Protein AF-A0A6P1U526-F1 (afdb_monomer)

Foldseek 3Di:
DDDPVRVVVVVVVVLVVVVVVVVCLLPPPVRPDALVNLVVVCVVCVVNRVVVNVSSVVGHD

Sequence (61 aa):
MLTQIQMYRQAEKRASDRHKIMLDLMLHPTNPMTKSDLIALIARKPERYQVYAGFLPQLKD

Solvent-accessible surface area (backbone atoms only — not comparable to full-atom values): 3612 Å² total; per-residue (Å²): 132,80,52,72,68,56,50,49,55,50,50,51,49,55,52,51,54,51,50,51,53,50,50,52,46,64,68,34,96,81,42,87,61,33,37,66,54,52,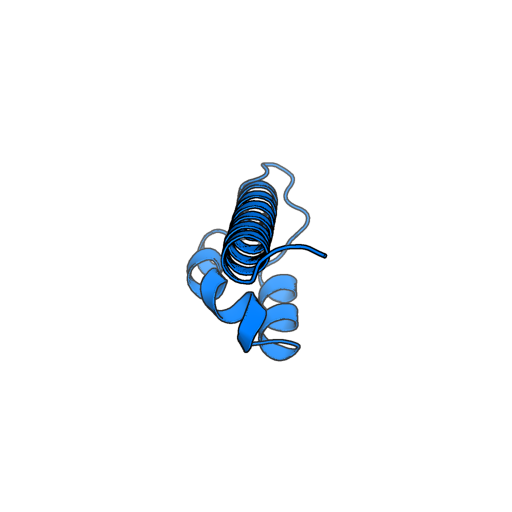51,52,45,23,74,74,39,43,95,76,36,50,86,53,57,85,48,50,87,74,34,53,123

pLDDT: mean 87.16, std 6.91, range [66.12, 95.94]

Secondary structure (DSSP, 8-state):
---HHHHHHHHHHHHHHHHHHHHHHHH-TT----HHHHHHHHHH-HHHHGGGGGGGGGS--

Structure (mmCIF, N/CA/C/O backbone):
data_AF-A0A6P1U526-F1
#
_entry.id   AF-A0A6P1U526-F1
#
loop_
_atom_site.group_PDB
_atom_site.id
_atom_site.type_symbol
_atom_site.label_atom_id
_atom_site.label_alt_id
_atom_site.label_comp_id
_atom_site.label_asym_id
_atom_site.label_entity_id
_atom_site.label_seq_id
_atom_site.pdbx_PDB_ins_code
_atom_site.Cartn_x
_atom_site.Cartn_y
_atom_site.Cartn_z
_atom_site.occupancy
_atom_site.B_iso_or_equiv
_atom_site.auth_seq_id
_atom_site.auth_comp_id
_atom_site.auth_asym_id
_atom_site.auth_atom_id
_atom_site.pdbx_PDB_model_num
ATOM 1 N N . MET A 1 1 ? 10.073 8.933 -25.615 1.00 77.06 1 MET A N 1
ATOM 2 C CA . MET A 1 1 ? 9.783 7.556 -25.159 1.00 77.06 1 MET A CA 1
ATOM 3 C C . MET A 1 1 ? 10.728 7.259 -24.007 1.00 77.06 1 MET A C 1
ATOM 5 O O . MET A 1 1 ? 11.905 7.570 -24.143 1.00 77.06 1 MET A O 1
ATOM 9 N N . LEU A 1 2 ? 10.236 6.772 -22.868 1.00 84.06 2 LEU A N 1
ATOM 10 C CA . LEU A 1 2 ? 11.120 6.375 -21.766 1.00 84.06 2 LEU A CA 1
ATOM 11 C C . LEU A 1 2 ? 11.844 5.079 -22.144 1.00 84.06 2 LEU A C 1
ATOM 13 O O . LEU A 1 2 ? 11.274 4.239 -22.840 1.00 84.06 2 LEU A O 1
ATOM 17 N N . THR A 1 3 ? 13.082 4.906 -21.690 1.00 94.50 3 THR A N 1
ATOM 18 C CA . THR A 1 3 ? 13.787 3.626 -21.849 1.00 94.50 3 THR A CA 1
ATOM 19 C C . THR A 1 3 ? 13.167 2.562 -20.938 1.00 94.50 3 THR A C 1
ATOM 21 O O . THR A 1 3 ? 12.539 2.894 -19.930 1.00 94.50 3 THR A O 1
ATOM 24 N N . GLN A 1 4 ? 13.374 1.274 -21.235 1.00 93.12 4 GLN A N 1
ATOM 25 C CA . GLN A 1 4 ? 12.861 0.187 -20.384 1.00 93.12 4 GLN A CA 1
ATOM 26 C C . GLN A 1 4 ? 13.320 0.323 -18.921 1.00 93.12 4 GLN A C 1
ATOM 28 O O . GLN A 1 4 ? 12.518 0.151 -18.006 1.00 93.12 4 GLN A O 1
ATOM 33 N N . ILE A 1 5 ? 14.575 0.729 -18.689 1.00 95.94 5 ILE A N 1
ATOM 34 C CA . ILE A 1 5 ? 15.111 0.969 -17.338 1.00 95.94 5 ILE A CA 1
ATOM 35 C C . ILE A 1 5 ? 14.380 2.128 -16.647 1.00 95.94 5 ILE A C 1
ATOM 37 O O . ILE A 1 5 ? 14.065 2.048 -15.460 1.00 95.94 5 ILE A O 1
ATOM 41 N N . GLN A 1 6 ? 14.084 3.210 -17.371 1.00 94.06 6 GLN A N 1
ATOM 42 C CA . GLN A 1 6 ? 13.333 4.338 -16.814 1.00 94.06 6 GLN A CA 1
ATOM 43 C C . GLN A 1 6 ? 11.894 3.938 -16.473 1.00 94.06 6 GLN A C 1
ATOM 45 O O . GLN A 1 6 ? 11.398 4.313 -15.412 1.00 94.06 6 GLN A O 1
ATOM 50 N N . MET A 1 7 ? 11.245 3.143 -17.329 1.00 94.06 7 MET A N 1
ATOM 51 C CA . MET A 1 7 ? 9.907 2.604 -17.066 1.00 94.06 7 MET A CA 1
ATOM 52 C C . MET A 1 7 ? 9.895 1.699 -15.830 1.00 94.06 7 MET A C 1
ATOM 54 O O . MET A 1 7 ? 9.018 1.850 -14.982 1.00 94.06 7 MET A O 1
ATOM 58 N N . TYR A 1 8 ? 10.893 0.821 -15.692 1.00 94.00 8 TYR A N 1
ATOM 59 C CA . TYR A 1 8 ? 11.066 -0.046 -14.527 1.00 94.00 8 TYR A CA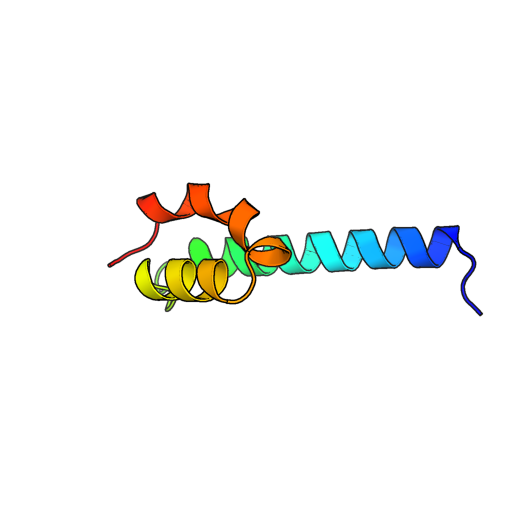 1
ATOM 60 C C . TYR A 1 8 ? 11.202 0.764 -13.230 1.00 94.00 8 TYR A C 1
ATOM 62 O O . TYR A 1 8 ? 10.388 0.614 -12.320 1.00 94.00 8 TYR A O 1
ATOM 70 N N . ARG A 1 9 ? 12.142 1.719 -13.182 1.00 94.56 9 ARG A N 1
ATOM 71 C CA . ARG A 1 9 ? 12.341 2.585 -12.004 1.00 94.56 9 ARG A CA 1
ATOM 72 C C . ARG A 1 9 ? 11.093 3.394 -11.657 1.00 94.56 9 ARG A C 1
ATOM 74 O O . ARG A 1 9 ? 10.793 3.627 -10.489 1.00 94.56 9 ARG A O 1
ATOM 81 N N . GLN A 1 10 ? 10.346 3.836 -12.667 1.00 94.56 10 GLN A N 1
ATOM 82 C CA . GLN A 1 10 ? 9.108 4.575 -12.447 1.00 94.56 10 GLN A CA 1
ATOM 83 C C . GLN A 1 10 ? 8.003 3.672 -11.878 1.00 94.56 10 GLN A C 1
ATOM 85 O O . GLN A 1 10 ? 7.230 4.118 -11.029 1.00 94.56 10 GLN A O 1
ATOM 90 N N . ALA A 1 11 ? 7.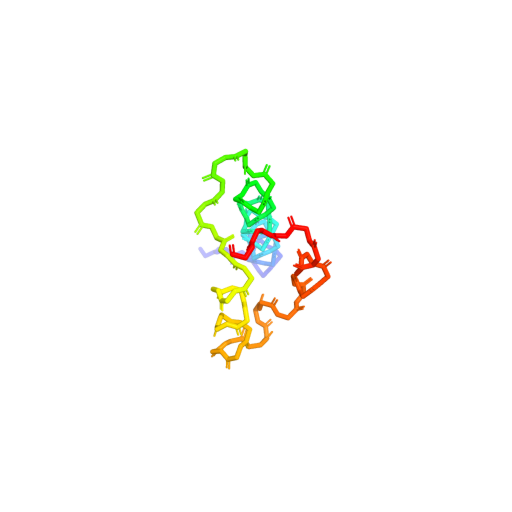933 2.410 -12.305 1.00 91.19 11 ALA A N 1
ATOM 91 C CA . ALA A 1 11 ? 7.017 1.425 -11.740 1.00 91.19 11 ALA A CA 1
ATOM 92 C C . ALA A 1 11 ? 7.363 1.103 -10.277 1.00 91.19 11 ALA A C 1
ATOM 94 O O . ALA A 1 11 ? 6.459 1.114 -9.440 1.00 91.19 11 ALA A O 1
ATOM 95 N N . GLU A 1 12 ? 8.648 0.912 -9.959 1.00 93.44 12 GLU A N 1
ATOM 96 C CA . GLU A 1 12 ? 9.130 0.732 -8.582 1.00 93.44 12 GLU A CA 1
ATOM 97 C C . GLU A 1 12 ? 8.774 1.927 -7.703 1.00 93.44 12 GLU A C 1
ATOM 99 O O . GLU A 1 12 ? 8.179 1.756 -6.640 1.00 93.44 12 GLU A O 1
ATOM 104 N N . LYS A 1 13 ? 9.049 3.151 -8.174 1.00 93.75 13 LYS A N 1
ATOM 105 C CA . LYS A 1 13 ? 8.703 4.369 -7.436 1.00 93.75 13 LYS A CA 1
ATOM 106 C C . LYS A 1 13 ? 7.206 4.434 -7.142 1.00 93.75 13 LYS A C 1
ATOM 108 O O . LYS A 1 13 ? 6.814 4.612 -5.997 1.00 93.75 13 LYS A O 1
ATOM 113 N N . ARG A 1 14 ? 6.357 4.191 -8.147 1.00 91.94 14 ARG A N 1
ATOM 114 C CA . ARG A 1 14 ? 4.898 4.157 -7.954 1.00 91.94 14 ARG A CA 1
ATOM 115 C C . ARG A 1 14 ? 4.462 3.062 -6.980 1.00 91.94 14 ARG A C 1
ATOM 117 O O . ARG A 1 14 ? 3.452 3.235 -6.306 1.00 91.94 14 ARG A O 1
ATOM 124 N N . ALA A 1 15 ? 5.139 1.915 -6.955 1.00 89.19 15 ALA A N 1
ATOM 125 C CA . ALA A 1 15 ? 4.840 0.849 -6.003 1.00 89.19 15 ALA A CA 1
ATOM 126 C C . ALA A 1 15 ? 5.204 1.261 -4.573 1.00 89.19 15 ALA A C 1
ATOM 128 O O . ALA A 1 15 ? 4.368 1.118 -3.682 1.00 89.19 15 ALA A O 1
ATOM 129 N N . SER A 1 16 ? 6.387 1.846 -4.392 1.00 90.38 16 SER A N 1
ATOM 130 C CA . SER A 1 16 ? 6.858 2.381 -3.114 1.00 90.38 16 SER A CA 1
ATOM 131 C C . SER A 1 16 ? 5.952 3.499 -2.587 1.00 90.38 16 SER A C 1
ATOM 133 O O . SER A 1 16 ? 5.470 3.419 -1.459 1.00 90.38 16 SER A O 1
ATOM 135 N N . ASP A 1 17 ? 5.611 4.479 -3.430 1.00 91.88 17 ASP A N 1
ATOM 136 C CA . ASP A 1 17 ? 4.738 5.599 -3.057 1.00 91.88 17 ASP A CA 1
ATOM 137 C C . ASP A 1 17 ? 3.356 5.101 -2.597 1.00 91.88 17 ASP A C 1
ATOM 139 O O . ASP A 1 17 ? 2.834 5.550 -1.578 1.00 91.88 17 ASP A O 1
ATOM 143 N N . ARG A 1 18 ? 2.776 4.115 -3.301 1.00 87.38 18 ARG A N 1
ATOM 144 C CA . ARG A 1 18 ? 1.510 3.488 -2.883 1.00 87.38 18 ARG A CA 1
ATOM 145 C C . ARG A 1 18 ? 1.630 2.783 -1.538 1.00 87.38 18 ARG A C 1
ATOM 147 O O . ARG A 1 18 ? 0.716 2.890 -0.728 1.00 87.38 18 ARG A O 1
ATOM 154 N N . HIS A 1 19 ? 2.719 2.048 -1.325 1.00 89.06 19 HIS A N 1
ATOM 155 C CA . HIS A 1 19 ? 2.944 1.332 -0.075 1.00 89.06 19 HIS A CA 1
ATOM 156 C C . HIS A 1 19 ? 3.043 2.302 1.101 1.00 89.06 19 HIS A C 1
ATOM 158 O O . HIS A 1 19 ? 2.378 2.106 2.113 1.00 89.06 19 HIS A O 1
ATOM 164 N N . LYS A 1 20 ? 3.784 3.400 0.922 1.00 89.56 20 LYS A N 1
ATOM 165 C CA . LYS A 1 20 ? 3.911 4.455 1.926 1.00 89.56 20 LYS A CA 1
ATOM 166 C C . LYS A 1 20 ? 2.559 5.072 2.288 1.00 89.56 20 LYS A C 1
ATOM 168 O O . LYS A 1 20 ? 2.226 5.127 3.462 1.00 89.56 20 LYS A O 1
ATOM 173 N N . ILE A 1 21 ? 1.755 5.450 1.291 1.00 86.94 21 ILE A N 1
ATOM 174 C CA . ILE A 1 21 ? 0.409 6.003 1.522 1.00 86.94 21 ILE A CA 1
ATOM 175 C C . ILE A 1 21 ? -0.470 5.014 2.298 1.00 86.94 21 ILE A C 1
ATOM 177 O O . ILE A 1 21 ? -1.216 5.420 3.184 1.00 86.94 21 ILE A O 1
ATOM 181 N N . MET A 1 22 ? -0.384 3.719 1.978 1.00 86.94 22 MET A N 1
ATOM 182 C CA . MET A 1 22 ? -1.153 2.691 2.676 1.00 86.94 22 MET A CA 1
ATOM 183 C C . MET A 1 22 ? -0.734 2.571 4.144 1.00 86.94 22 MET A C 1
ATOM 185 O O . MET A 1 22 ? -1.595 2.537 5.014 1.00 86.94 22 MET A O 1
ATOM 189 N N . LEU A 1 23 ? 0.571 2.552 4.421 1.00 85.06 23 LEU A N 1
ATOM 190 C CA . LEU A 1 23 ? 1.095 2.530 5.788 1.00 85.06 23 LEU A CA 1
ATOM 191 C C . LEU A 1 23 ? 0.679 3.777 6.572 1.00 85.06 23 LEU A C 1
ATOM 193 O O . LEU A 1 23 ? 0.209 3.652 7.700 1.00 85.06 23 LEU A O 1
ATOM 197 N N . ASP A 1 24 ? 0.798 4.957 5.962 1.00 86.25 24 ASP A N 1
ATOM 198 C CA . ASP A 1 24 ? 0.404 6.224 6.581 1.00 86.25 24 ASP A CA 1
ATOM 199 C C . ASP A 1 24 ? -1.091 6.223 6.933 1.00 86.25 24 ASP A C 1
ATOM 201 O O . ASP A 1 24 ? -1.460 6.642 8.027 1.00 86.25 24 ASP A O 1
ATOM 205 N N . LEU A 1 25 ? -1.949 5.695 6.050 1.00 82.62 25 LEU A N 1
ATOM 206 C CA . LEU A 1 25 ? -3.37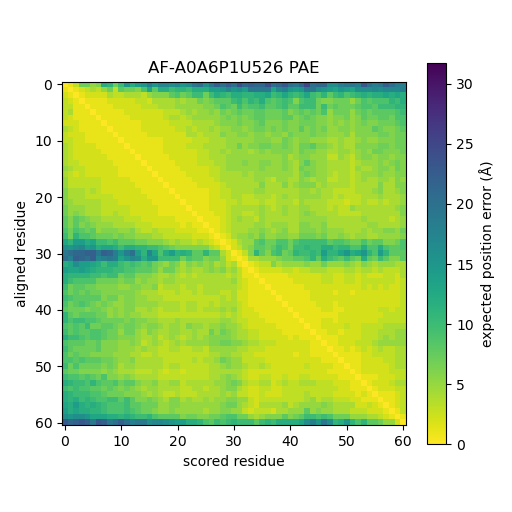5 5.493 6.325 1.00 82.62 25 LEU A CA 1
ATOM 207 C C . LEU A 1 25 ? -3.585 4.535 7.498 1.00 82.62 25 LEU A C 1
ATOM 209 O O . LEU A 1 25 ? -4.252 4.898 8.461 1.00 82.62 25 LEU A O 1
ATOM 213 N N . MET A 1 26 ? -2.981 3.346 7.436 1.00 80.94 26 MET A N 1
ATOM 214 C CA . MET A 1 26 ? -3.146 2.285 8.435 1.00 80.94 26 MET A CA 1
ATOM 215 C C . MET A 1 26 ? -2.731 2.717 9.844 1.00 80.94 26 MET A C 1
ATOM 217 O O . MET A 1 26 ? -3.366 2.322 10.823 1.00 80.94 26 MET A O 1
ATOM 221 N N . LEU A 1 27 ? -1.684 3.537 9.939 1.00 79.06 27 LEU A N 1
ATOM 222 C CA . LEU A 1 27 ? -1.117 4.029 11.193 1.00 79.06 27 LEU A CA 1
ATOM 223 C C . LEU A 1 27 ? -1.690 5.384 11.633 1.00 79.06 27 LEU A C 1
ATOM 225 O O . LEU A 1 27 ? -1.340 5.869 12.710 1.00 79.06 27 LEU A O 1
ATOM 229 N N . HIS A 1 28 ? -2.557 6.014 10.834 1.00 81.12 28 HIS A N 1
ATOM 230 C CA . HIS A 1 28 ? -3.115 7.315 11.182 1.00 81.12 28 HIS A CA 1
ATOM 231 C C . HIS A 1 28 ? -3.945 7.216 12.483 1.00 81.12 28 HIS A C 1
ATOM 233 O O . HIS A 1 28 ? -4.759 6.307 12.637 1.00 81.12 28 HIS A O 1
ATOM 239 N N . PRO A 1 29 ? -3.819 8.145 13.446 1.00 72.25 29 PRO A N 1
ATOM 240 C CA . PRO A 1 29 ? -4.530 8.048 14.731 1.00 72.25 29 PRO A CA 1
ATOM 241 C C . PRO A 1 29 ? -6.066 8.042 14.591 1.00 72.25 29 PRO A C 1
ATOM 243 O O . PRO A 1 29 ? -6.774 7.385 15.362 1.00 72.25 29 PRO A O 1
ATOM 246 N N . THR A 1 30 ? -6.581 8.732 13.571 1.00 75.00 30 THR A N 1
ATOM 247 C CA . THR A 1 30 ? -7.996 8.735 13.156 1.00 75.00 30 THR A CA 1
ATOM 248 C C . THR A 1 30 ? -8.257 7.854 11.933 1.00 75.00 30 THR A C 1
ATOM 250 O O . THR A 1 30 ? -9.179 8.138 11.174 1.00 75.00 30 THR A O 1
ATOM 253 N N . ASN A 1 31 ? -7.424 6.832 11.705 1.00 67.81 31 ASN A N 1
ATOM 254 C CA . ASN A 1 31 ? -7.497 5.962 10.535 1.00 67.81 31 ASN A CA 1
ATOM 255 C C . ASN A 1 31 ? -8.950 5.531 10.244 1.00 67.81 31 ASN A C 1
ATOM 257 O O . ASN A 1 31 ? -9.564 4.877 11.090 1.00 67.81 31 ASN A O 1
ATOM 261 N N . PRO A 1 32 ? -9.503 5.897 9.072 1.00 70.62 32 PRO A N 1
ATOM 262 C CA . PRO A 1 32 ? -10.853 5.505 8.685 1.00 70.62 32 PRO A CA 1
ATOM 263 C C . PRO A 1 32 ? -10.936 4.038 8.243 1.00 70.62 32 PRO A C 1
ATOM 265 O O . PRO A 1 32 ? -12.031 3.542 8.014 1.00 70.62 32 PRO A O 1
ATOM 268 N N . MET A 1 33 ? -9.799 3.359 8.073 1.00 81.88 33 MET A N 1
ATOM 269 C CA . MET A 1 33 ? -9.730 1.992 7.582 1.00 81.88 33 MET A CA 1
ATOM 270 C C . MET A 1 33 ? -9.913 0.989 8.718 1.00 81.88 33 MET A C 1
ATOM 272 O O . MET A 1 33 ? -9.063 0.864 9.603 1.00 81.88 33 MET A O 1
ATOM 276 N N . THR A 1 34 ? -11.002 0.234 8.645 1.00 84.44 34 THR A N 1
ATOM 277 C CA . THR A 1 34 ? -11.283 -0.871 9.5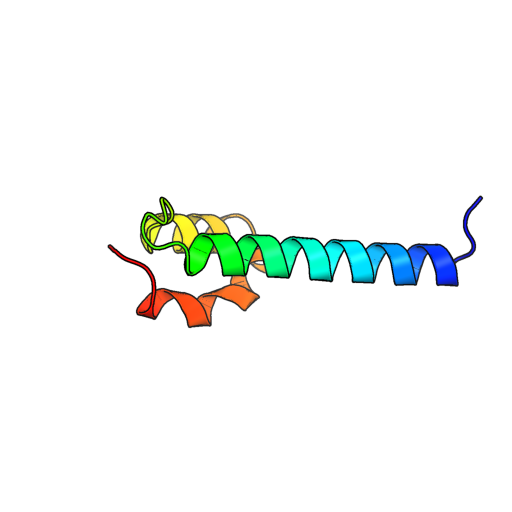64 1.00 84.44 34 THR A CA 1
ATOM 278 C C . THR A 1 34 ? -10.638 -2.171 9.086 1.00 84.44 34 THR A C 1
ATOM 280 O O . THR A 1 34 ? -10.228 -2.307 7.924 1.00 84.44 34 THR A O 1
ATOM 283 N N . LYS A 1 35 ? -10.589 -3.185 9.957 1.00 88.50 35 LYS A N 1
ATOM 284 C CA . LYS A 1 35 ? -10.227 -4.552 9.538 1.00 88.50 35 LYS A CA 1
ATOM 285 C C . LYS A 1 35 ? -11.122 -5.052 8.405 1.00 88.50 35 LYS A C 1
ATOM 287 O O . LYS A 1 35 ? -10.623 -5.676 7.467 1.00 88.50 35 LYS A O 1
ATOM 292 N N . SER A 1 36 ? -12.420 -4.748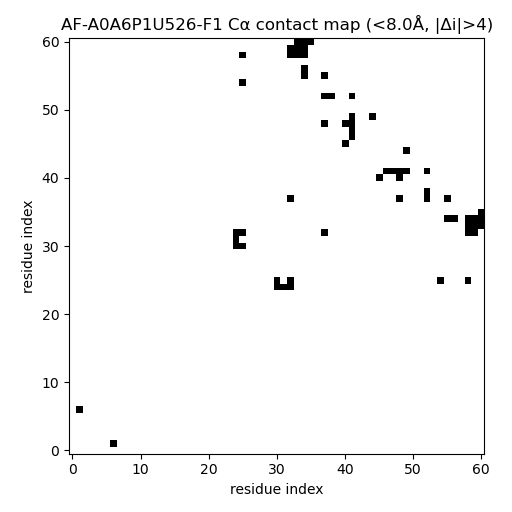 8.470 1.00 87.56 36 SER A N 1
ATOM 293 C CA . SER A 1 36 ? -13.396 -5.168 7.461 1.00 87.56 36 SER A CA 1
ATOM 294 C C . SER A 1 36 ? -13.078 -4.598 6.074 1.00 87.56 36 SER A C 1
ATOM 296 O O . SER A 1 36 ? -13.114 -5.335 5.085 1.00 87.56 36 SER A O 1
ATOM 298 N N . ASP A 1 37 ? -12.642 -3.336 6.005 1.00 88.44 37 ASP A N 1
ATOM 299 C CA . ASP A 1 37 ? -12.268 -2.681 4.749 1.00 88.44 37 ASP A CA 1
ATOM 300 C C . ASP A 1 37 ? -11.049 -3.345 4.115 1.00 88.44 37 ASP A C 1
ATOM 302 O O . ASP A 1 37 ? -11.021 -3.599 2.907 1.00 88.44 37 ASP A O 1
ATOM 306 N N . LEU A 1 38 ? -10.034 -3.663 4.926 1.00 89.50 38 LEU A N 1
ATOM 307 C CA . LEU A 1 38 ? -8.836 -4.324 4.421 1.00 89.50 38 LEU A CA 1
ATOM 308 C C . LEU A 1 38 ? -9.142 -5.743 3.935 1.00 89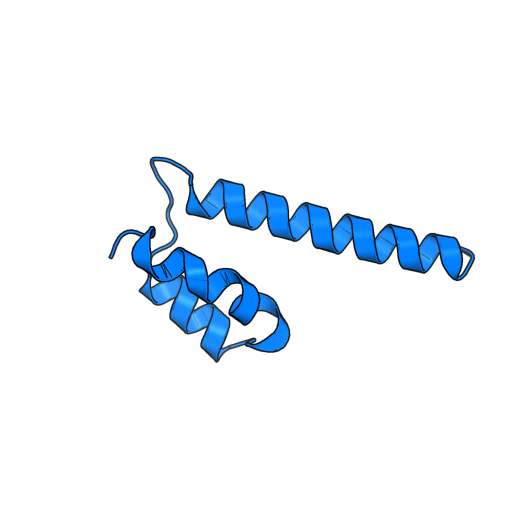.50 38 LEU A C 1
ATOM 310 O O . LEU A 1 38 ? -8.657 -6.132 2.873 1.00 89.50 38 LEU A O 1
ATOM 314 N N . ILE A 1 39 ? -9.975 -6.495 4.658 1.00 91.94 39 ILE A N 1
ATOM 315 C CA . ILE A 1 39 ? -10.418 -7.829 4.233 1.00 91.94 39 ILE A CA 1
ATOM 316 C C . ILE A 1 39 ? -11.175 -7.740 2.903 1.00 91.94 39 ILE A C 1
ATOM 318 O O . ILE A 1 39 ? -10.881 -8.504 1.983 1.00 91.94 39 ILE A O 1
ATOM 322 N N . ALA A 1 40 ? -12.094 -6.781 2.759 1.00 92.25 40 ALA A N 1
ATOM 323 C CA . ALA A 1 40 ? -12.835 -6.571 1.519 1.00 92.25 40 ALA A CA 1
ATOM 324 C C . ALA A 1 40 ? -11.909 -6.200 0.347 1.00 92.25 40 ALA A C 1
ATOM 326 O O . ALA A 1 40 ? -12.087 -6.687 -0.772 1.00 92.25 40 ALA A O 1
ATOM 327 N N . LEU A 1 41 ? -10.884 -5.378 0.590 1.00 90.56 41 LEU A N 1
ATOM 328 C CA . LEU A 1 41 ? -9.885 -5.027 -0.422 1.00 90.56 41 LEU A CA 1
ATOM 329 C C . LEU A 1 41 ? -9.018 -6.220 -0.828 1.00 90.56 41 LEU A C 1
ATOM 331 O O . LEU A 1 41 ? -8.783 -6.407 -2.024 1.00 90.56 41 LEU A O 1
ATOM 335 N N . ILE A 1 42 ? -8.588 -7.039 0.134 1.00 93.38 42 ILE A N 1
ATOM 336 C CA . ILE A 1 42 ? -7.850 -8.279 -0.131 1.00 93.38 42 ILE A CA 1
ATOM 337 C C . ILE A 1 42 ? -8.713 -9.244 -0.944 1.00 93.38 42 ILE A C 1
ATOM 339 O O . ILE A 1 42 ? -8.251 -9.740 -1.964 1.00 93.38 42 ILE A O 1
ATOM 343 N N . ALA A 1 43 ? -9.975 -9.450 -0.564 1.00 94.31 43 ALA A N 1
ATOM 344 C CA . ALA A 1 43 ? -10.892 -10.313 -1.307 1.00 94.31 43 ALA A CA 1
ATOM 345 C C . ALA A 1 43 ? -11.135 -9.807 -2.740 1.00 94.31 43 ALA A C 1
ATOM 347 O O . ALA A 1 43 ? -11.239 -10.598 -3.675 1.00 94.31 43 ALA A O 1
ATOM 348 N N . ARG A 1 44 ? -11.197 -8.482 -2.931 1.00 94.19 44 ARG A N 1
ATOM 349 C CA . ARG A 1 44 ? -11.433 -7.868 -4.243 1.00 94.19 44 ARG A CA 1
ATOM 350 C C . ARG A 1 44 ? -10.211 -7.919 -5.162 1.00 94.19 44 ARG A C 1
ATOM 352 O O . ARG A 1 44 ? -10.391 -8.041 -6.372 1.00 94.19 44 ARG A O 1
ATOM 359 N N . LYS A 1 45 ? -9.004 -7.720 -4.622 1.00 92.44 45 LYS A N 1
ATOM 360 C CA . LYS A 1 45 ? -7.732 -7.665 -5.372 1.00 92.44 45 LYS A CA 1
ATOM 361 C C . LYS A 1 45 ? -6.572 -8.226 -4.541 1.00 92.44 45 LYS A C 1
ATOM 363 O O . LYS A 1 45 ? -5.730 -7.452 -4.055 1.00 92.44 45 LYS A O 1
ATOM 368 N N . PRO A 1 46 ? -6.505 -9.552 -4.364 1.00 91.44 46 PRO A N 1
ATOM 369 C CA . PRO A 1 46 ? -5.506 -10.178 -3.504 1.00 91.44 46 PRO A CA 1
ATOM 370 C C . PRO A 1 46 ? -4.082 -9.875 -3.976 1.00 91.44 46 PRO A C 1
ATOM 372 O O . PRO A 1 46 ? -3.227 -9.524 -3.169 1.00 91.44 46 PRO A O 1
ATOM 375 N N . GLU A 1 47 ? -3.832 -9.849 -5.285 1.00 90.62 47 GLU A N 1
ATOM 376 C CA . GLU A 1 47 ? -2.521 -9.549 -5.871 1.00 90.62 47 GLU A CA 1
ATOM 377 C C . GLU A 1 47 ? -1.951 -8.181 -5.459 1.00 90.62 47 GLU A C 1
ATOM 379 O O . GLU A 1 47 ? -0.742 -7.959 -5.519 1.00 90.62 47 GLU A O 1
ATOM 384 N N . ARG A 1 48 ? -2.818 -7.251 -5.041 1.00 87.06 48 ARG A N 1
ATOM 385 C CA . ARG A 1 48 ? -2.438 -5.892 -4.644 1.00 87.06 48 ARG A CA 1
ATOM 386 C C . ARG A 1 48 ? -2.393 -5.694 -3.141 1.00 87.06 48 ARG A C 1
ATOM 388 O O . ARG A 1 48 ? -1.548 -4.933 -2.672 1.00 87.06 48 ARG A O 1
ATOM 395 N N . TYR A 1 49 ? -3.329 -6.304 -2.418 1.00 90.25 49 TYR A N 1
ATOM 396 C CA . TYR A 1 49 ? -3.561 -5.986 -1.012 1.00 90.25 49 TYR A CA 1
ATOM 397 C C . TYR A 1 49 ? -3.150 -7.096 -0.042 1.00 90.25 49 TYR A C 1
ATOM 399 O O . TYR A 1 49 ? -2.985 -6.806 1.140 1.00 90.25 49 TYR A O 1
ATOM 407 N N . GLN A 1 50 ? -2.906 -8.328 -0.511 1.00 91.69 50 GLN A N 1
ATOM 408 C CA . GLN A 1 50 ? -2.494 -9.453 0.344 1.00 91.69 50 GLN A CA 1
ATOM 409 C C . GLN A 1 50 ? -1.235 -9.129 1.161 1.00 91.69 50 GLN A C 1
ATOM 411 O O . GLN A 1 50 ? -1.113 -9.547 2.308 1.00 91.69 50 GLN A O 1
ATOM 416 N N . VAL A 1 51 ? -0.323 -8.331 0.597 1.00 90.19 51 VAL A N 1
ATOM 417 C CA . VAL A 1 51 ? 0.914 -7.890 1.263 1.00 90.19 51 VAL A CA 1
ATOM 418 C C . VAL A 1 51 ? 0.661 -7.107 2.556 1.00 90.19 51 VAL A C 1
ATOM 420 O O . VAL A 1 51 ? 1.537 -7.053 3.412 1.00 90.19 51 VAL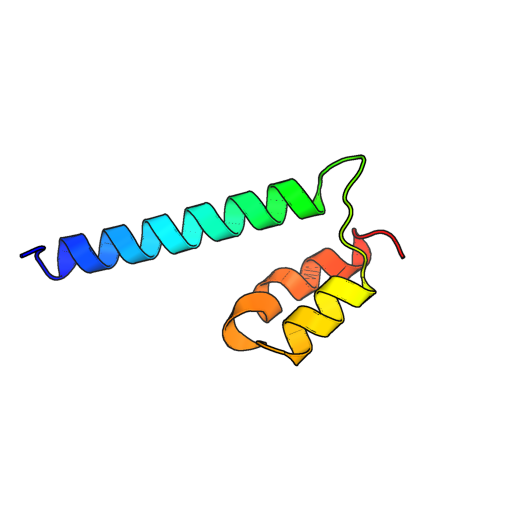 A O 1
ATOM 423 N N . TYR A 1 52 ? -0.534 -6.531 2.726 1.00 89.81 52 TYR A N 1
ATOM 424 C CA . TYR A 1 52 ? -0.909 -5.782 3.924 1.00 89.81 52 TYR A CA 1
ATOM 425 C C . TYR A 1 52 ? -1.678 -6.619 4.952 1.00 89.81 52 TYR A C 1
ATOM 427 O O . TYR A 1 52 ? -2.046 -6.095 5.999 1.00 89.81 52 TYR A O 1
ATOM 435 N N . ALA A 1 53 ? -1.912 -7.913 4.707 1.00 88.69 53 ALA A N 1
ATOM 436 C CA . ALA A 1 53 ? -2.658 -8.772 5.630 1.00 88.69 53 ALA A CA 1
ATOM 437 C C . ALA A 1 53 ? -2.042 -8.810 7.044 1.00 88.69 53 ALA A C 1
ATOM 43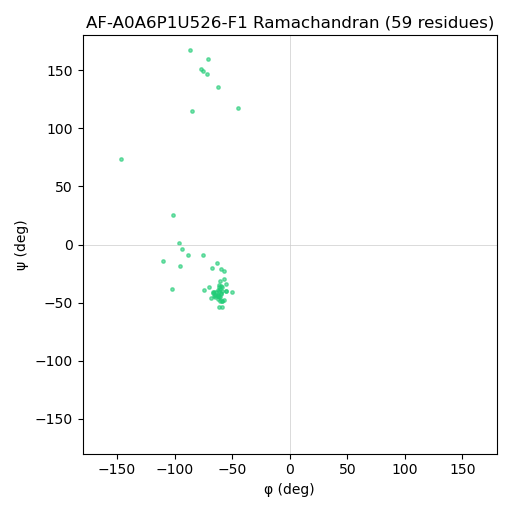9 O O . ALA A 1 53 ? -2.765 -8.911 8.031 1.00 88.69 53 ALA A O 1
ATOM 440 N N . GLY A 1 54 ? -0.719 -8.643 7.158 1.00 87.94 54 GLY A N 1
ATOM 441 C CA . GLY A 1 54 ? -0.020 -8.557 8.445 1.00 87.94 54 GLY A CA 1
ATOM 442 C C . GLY A 1 54 ? -0.409 -7.351 9.314 1.00 87.94 54 GLY A C 1
ATOM 443 O O . GLY A 1 54 ? -0.145 -7.371 10.512 1.00 87.94 54 GLY A O 1
ATOM 444 N N . PHE A 1 55 ? -1.064 -6.330 8.749 1.00 85.88 55 PHE A N 1
ATOM 445 C CA . PHE A 1 55 ? -1.549 -5.152 9.480 1.00 85.88 55 PHE A CA 1
ATOM 446 C C . PHE A 1 55 ? -2.960 -5.329 10.052 1.00 85.88 55 PHE A C 1
ATOM 448 O O . PHE A 1 55 ? -3.385 -4.507 10.860 1.00 85.88 55 PHE A O 1
ATOM 455 N N . LEU A 1 56 ? -3.676 -6.410 9.708 1.00 86.69 56 LEU A N 1
ATOM 456 C CA . LEU A 1 56 ? -5.005 -6.702 10.266 1.00 86.69 56 LEU A CA 1
ATOM 457 C C . LEU A 1 56 ? -5.065 -6.629 11.806 1.00 86.69 56 LEU A C 1
ATOM 459 O O . LEU A 1 56 ? -6.030 -6.065 12.315 1.00 86.69 56 LEU A O 1
ATOM 463 N N . PRO A 1 57 ? -4.070 -7.118 12.576 1.00 85.00 57 PRO A N 1
ATOM 464 C CA . PRO A 1 57 ? -4.104 -7.027 14.037 1.00 85.00 57 PRO A CA 1
ATOM 465 C C . PRO A 1 57 ? -3.985 -5.598 14.585 1.00 85.00 57 PRO A C 1
ATOM 467 O O . PRO A 1 57 ? -4.327 -5.366 15.739 1.00 85.00 57 PRO A O 1
ATOM 470 N N . GLN A 1 58 ? -3.469 -4.658 13.788 1.00 81.94 58 GLN A N 1
ATOM 471 C CA . GLN A 1 58 ? -3.169 -3.281 14.200 1.00 81.94 58 GLN A CA 1
ATOM 472 C C . GLN A 1 58 ? -4.309 -2.309 13.864 1.00 81.94 58 GLN A C 1
ATOM 474 O O . GLN A 1 58 ? -4.371 -1.215 14.423 1.00 81.94 58 GLN A O 1
ATOM 479 N N . LEU A 1 59 ? -5.208 -2.700 12.956 1.00 81.56 59 LEU A N 1
ATOM 480 C CA . LEU A 1 59 ? -6.382 -1.914 12.591 1.00 81.56 59 LEU A CA 1
ATOM 481 C C . LEU A 1 59 ? -7.475 -2.015 13.660 1.00 81.56 59 LEU A C 1
ATOM 483 O O . LEU A 1 59 ? -7.603 -3.028 14.351 1.00 81.56 59 LEU A O 1
ATOM 487 N N . LYS A 1 60 ? -8.281 -0.956 13.774 1.00 73.94 60 LYS A N 1
ATOM 488 C CA . LYS A 1 60 ? -9.485 -0.950 14.615 1.00 73.94 60 LYS A CA 1
ATOM 489 C C . LYS A 1 60 ? -10.594 -1.762 13.930 1.00 73.94 60 LYS A C 1
ATOM 491 O O . LYS A 1 60 ? -10.616 -1.856 12.699 1.00 73.94 60 LYS A O 1
ATOM 496 N N . ASP A 1 61 ? -11.460 -2.373 14.733 1.00 66.12 61 ASP A N 1
ATOM 497 C CA . ASP A 1 61 ? -12.709 -2.990 14.264 1.00 66.12 61 ASP A CA 1
ATOM 498 C C . ASP A 1 61 ? -13.821 -1.944 14.175 1.00 66.12 61 ASP A C 1
ATOM 500 O O . ASP A 1 61 ? -13.965 -1.167 15.150 1.00 66.12 61 ASP A O 1
#

Mean predicted aligned error: 5.11 Å

Radius of gyration: 14.24 Å; Cα contacts (8 Å, |Δi|>4): 32; chains: 1; bounding box: 28×19×40 Å

Nearest PDB structures (foldseek):
  6sv1-assembly2_T  TM=5.182E-01  e=9.503E+00  Rhodospirillum rubrum